Protein AF-A0A9E4BMB4-F1 (afdb_monomer_lite)

Structure (mmCIF, N/CA/C/O backbone):
data_AF-A0A9E4BMB4-F1
#
_entry.id   AF-A0A9E4BMB4-F1
#
loop_
_atom_site.group_PDB
_atom_site.id
_atom_site.type_symbol
_atom_site.label_atom_id
_atom_site.label_alt_id
_atom_site.label_comp_id
_atom_site.label_asym_id
_atom_site.label_entity_id
_atom_site.label_seq_id
_atom_site.pdbx_PDB_ins_code
_atom_site.Cartn_x
_atom_site.Cartn_y
_atom_site.Cartn_z
_atom_site.occupancy
_atom_site.B_iso_or_equiv
_atom_site.auth_seq_id
_atom_site.auth_comp_id
_atom_site.auth_asym_id
_atom_site.auth_atom_id
_atom_site.pdbx_PDB_model_num
ATOM 1 N N . MET A 1 1 ? 4.927 13.471 -17.024 1.00 59.28 1 MET A N 1
ATOM 2 C CA . MET A 1 1 ? 5.596 12.206 -16.637 1.00 59.28 1 MET A CA 1
ATOM 3 C C . MET A 1 1 ? 6.888 12.093 -17.443 1.00 59.28 1 MET A C 1
ATOM 5 O O . MET A 1 1 ? 6.806 11.822 -18.632 1.00 59.28 1 MET A O 1
ATOM 9 N N . ARG A 1 2 ? 8.049 12.412 -16.851 1.00 78.50 2 ARG A N 1
ATOM 10 C CA . ARG A 1 2 ? 9.315 12.600 -17.594 1.00 78.50 2 ARG A CA 1
ATOM 11 C C . ARG A 1 2 ? 9.930 11.274 -18.054 1.00 78.50 2 ARG A C 1
ATOM 13 O O . ARG A 1 2 ? 10.147 11.082 -19.239 1.00 78.50 2 ARG A O 1
ATOM 20 N N . GLU A 1 3 ? 10.082 10.335 -17.124 1.00 82.44 3 GLU A N 1
ATOM 21 C CA . GLU A 1 3 ? 10.809 9.078 -17.364 1.00 82.44 3 GLU A CA 1
ATOM 22 C C . GLU A 1 3 ? 9.903 7.883 -17.712 1.00 82.44 3 GLU A C 1
ATOM 24 O O . GLU A 1 3 ? 10.398 6.794 -17.959 1.00 82.44 3 GLU A O 1
ATOM 29 N N . LYS A 1 4 ? 8.568 8.043 -17.685 1.00 81.44 4 LYS A N 1
ATOM 30 C CA . LYS A 1 4 ? 7.561 7.007 -18.035 1.00 81.44 4 LYS A CA 1
ATOM 31 C C . LYS A 1 4 ? 7.808 5.601 -17.434 1.00 81.44 4 LYS A C 1
ATOM 33 O O . LYS A 1 4 ? 7.435 4.602 -18.037 1.00 81.44 4 LYS A O 1
ATOM 38 N N . CYS A 1 5 ? 8.411 5.515 -16.242 1.00 82.88 5 CYS A N 1
ATOM 39 C CA . CYS A 1 5 ? 8.858 4.252 -15.625 1.00 82.88 5 CYS A CA 1
ATOM 40 C C . CYS A 1 5 ? 9.831 3.423 -16.489 1.00 82.88 5 CYS A C 1
ATOM 42 O O . CYS A 1 5 ? 9.908 2.214 -16.303 1.00 82.88 5 CYS A O 1
ATOM 44 N N . VAL A 1 6 ? 10.583 4.047 -17.400 1.00 86.75 6 VAL A N 1
ATOM 45 C CA . VAL A 1 6 ? 11.640 3.395 -18.188 1.00 86.75 6 VAL A CA 1
ATOM 46 C C . VAL A 1 6 ? 12.819 2.952 -17.308 1.00 86.75 6 VAL A C 1
ATOM 48 O O . VAL A 1 6 ? 13.219 1.795 -17.436 1.00 86.75 6 VAL A O 1
ATOM 51 N N . PRO A 1 7 ? 13.348 3.774 -16.375 1.00 90.88 7 PRO A N 1
ATOM 52 C CA . PRO A 1 7 ? 14.442 3.346 -15.508 1.00 90.88 7 PRO A CA 1
ATOM 53 C C . PRO A 1 7 ? 14.064 2.146 -14.641 1.00 90.88 7 PRO A C 1
ATOM 55 O O . PRO A 1 7 ? 12.900 1.984 -14.256 1.00 90.88 7 PRO A O 1
ATOM 58 N N . ARG A 1 8 ? 15.060 1.323 -14.305 1.00 93.06 8 ARG A N 1
ATOM 59 C CA . ARG A 1 8 ? 14.879 0.174 -13.417 1.00 93.06 8 ARG A CA 1
ATOM 60 C C . ARG A 1 8 ? 14.585 0.632 -11.989 1.00 93.06 8 ARG A C 1
ATOM 62 O O . ARG A 1 8 ? 15.361 1.393 -11.415 1.00 93.06 8 ARG A O 1
ATOM 69 N N . ALA A 1 9 ? 13.502 0.130 -11.403 1.00 92.50 9 ALA A N 1
ATOM 70 C CA . ALA A 1 9 ? 13.203 0.328 -9.992 1.00 92.50 9 ALA A CA 1
ATOM 71 C C . ALA A 1 9 ? 14.051 -0.622 -9.131 1.00 92.50 9 ALA A C 1
ATOM 73 O O . ALA A 1 9 ? 14.041 -1.834 -9.334 1.00 92.50 9 ALA A O 1
ATOM 74 N N . THR A 1 10 ? 14.777 -0.069 -8.160 1.00 93.38 10 THR A N 1
ATOM 75 C CA . THR A 1 10 ? 15.569 -0.841 -7.183 1.00 93.38 10 THR A CA 1
ATOM 76 C C . THR A 1 10 ? 14.976 -0.808 -5.776 1.00 93.38 10 THR A C 1
ATOM 78 O O . THR A 1 10 ? 15.350 -1.619 -4.936 1.00 93.38 10 THR A O 1
ATOM 81 N N . GLY A 1 11 ? 14.046 0.109 -5.515 1.00 92.62 11 GLY A N 1
ATOM 82 C CA . GLY A 1 11 ? 13.375 0.254 -4.231 1.00 92.62 11 GLY A CA 1
ATOM 83 C C . GLY A 1 11 ? 12.577 1.551 -4.151 1.00 92.62 11 GLY A C 1
ATOM 84 O O . GLY A 1 11 ? 12.589 2.367 -5.075 1.00 92.62 11 GLY A O 1
ATOM 85 N N . PHE A 1 12 ? 11.889 1.736 -3.025 1.00 93.44 12 PHE A N 1
ATOM 86 C CA . PHE A 1 12 ? 11.051 2.901 -2.751 1.00 93.44 12 PHE A CA 1
ATOM 87 C C . PHE A 1 12 ? 11.395 3.483 -1.381 1.00 93.44 12 PHE A C 1
ATOM 89 O O . PHE A 1 12 ? 11.611 2.747 -0.419 1.00 93.44 12 PHE A O 1
ATOM 96 N N . ARG A 1 13 ? 11.427 4.814 -1.296 1.00 95.38 13 ARG A N 1
ATOM 97 C CA . ARG A 1 13 ? 11.589 5.570 -0.052 1.00 95.38 13 ARG A CA 1
ATOM 98 C C . ARG A 1 13 ? 10.491 6.624 0.015 1.00 95.38 13 ARG A C 1
ATOM 100 O O . ARG A 1 13 ? 10.305 7.370 -0.944 1.00 95.38 13 ARG A O 1
ATOM 107 N N . PHE A 1 14 ? 9.778 6.678 1.135 1.00 96.31 14 PHE A N 1
ATOM 108 C CA . PHE A 1 14 ? 8.678 7.620 1.347 1.00 96.31 14 PHE A CA 1
ATOM 109 C C . PHE A 1 14 ? 9.119 8.723 2.309 1.00 96.31 14 PHE A C 1
ATOM 111 O O . PHE A 1 14 ? 9.012 8.599 3.531 1.00 96.31 14 PHE A O 1
ATOM 118 N N . ASP A 1 15 ? 9.663 9.799 1.747 1.00 97.06 15 ASP A N 1
ATOM 119 C CA . ASP A 1 15 ? 10.194 10.909 2.533 1.00 97.06 15 ASP A CA 1
ATOM 120 C C . ASP A 1 15 ? 9.090 11.581 3.357 1.00 97.06 15 ASP A C 1
ATOM 122 O O . ASP A 1 15 ? 8.040 11.964 2.849 1.00 97.06 15 ASP A O 1
ATOM 126 N N . GLY A 1 16 ? 9.332 11.711 4.663 1.00 97.00 16 GLY A N 1
ATOM 127 C CA . GLY A 1 16 ? 8.382 12.305 5.602 1.00 97.00 16 GLY A CA 1
ATOM 128 C C . GLY A 1 16 ? 7.312 11.355 6.145 1.00 97.00 16 GLY A C 1
ATOM 129 O O . GLY A 1 16 ? 6.666 11.727 7.118 1.00 97.00 16 GLY A O 1
ATOM 130 N N . ALA A 1 17 ? 7.172 10.128 5.628 1.00 96.56 17 ALA A N 1
ATOM 131 C CA . ALA A 1 17 ? 6.140 9.189 6.085 1.00 96.56 17 ALA A CA 1
ATOM 132 C C . ALA A 1 17 ? 6.237 8.871 7.591 1.00 96.56 17 ALA A C 1
ATOM 134 O O . ALA A 1 17 ? 5.228 8.867 8.292 1.00 96.56 17 ALA A O 1
ATOM 135 N N . ALA A 1 18 ? 7.459 8.739 8.116 1.00 94.31 18 ALA A N 1
ATOM 136 C CA . ALA A 1 18 ? 7.712 8.524 9.545 1.00 94.31 18 ALA A CA 1
ATOM 137 C C . ALA A 1 18 ? 7.338 9.722 10.445 1.00 94.31 18 ALA A C 1
ATOM 139 O O . ALA A 1 18 ? 7.198 9.557 11.651 1.00 94.31 18 ALA A O 1
ATOM 140 N N . ARG A 1 19 ? 7.202 10.930 9.878 1.00 96.62 19 ARG A N 1
ATOM 141 C CA . ARG A 1 19 ? 6.793 12.156 10.593 1.00 96.62 19 ARG A CA 1
ATOM 142 C C . ARG A 1 19 ? 5.328 12.519 10.344 1.00 96.62 19 ARG A C 1
ATOM 144 O O . ARG A 1 19 ? 4.780 13.357 11.052 1.00 96.62 19 ARG A O 1
ATOM 151 N N . ALA A 1 20 ? 4.719 11.933 9.317 1.00 96.31 20 ALA A N 1
ATOM 152 C CA . ALA A 1 20 ? 3.319 12.130 8.994 1.00 96.31 20 ALA A CA 1
ATOM 153 C C . ALA A 1 20 ? 2.429 11.383 9.993 1.00 96.31 20 ALA A C 1
ATOM 155 O O . ALA A 1 20 ? 2.822 10.364 10.559 1.00 96.31 20 ALA A O 1
ATOM 156 N N . GLN A 1 21 ? 1.207 11.877 10.165 1.00 93.31 21 GLN A N 1
ATOM 157 C CA . GLN A 1 21 ? 0.174 11.221 10.959 1.00 93.31 21 GLN A CA 1
ATOM 158 C C . GLN A 1 21 ? -1.035 10.923 10.069 1.00 93.31 21 GLN A C 1
ATOM 160 O O . GLN A 1 21 ? -1.319 11.707 9.156 1.00 93.31 21 GLN A O 1
ATOM 165 N N . PRO A 1 22 ? -1.770 9.821 10.305 1.00 91.56 22 PRO A N 1
ATOM 166 C CA . PRO A 1 22 ? -3.009 9.576 9.584 1.00 91.56 22 PRO A CA 1
ATOM 167 C C . PRO A 1 22 ? -4.009 10.700 9.865 1.00 91.56 22 PRO A C 1
ATOM 169 O O . PRO A 1 22 ? -4.144 11.124 11.016 1.00 91.56 22 PRO A O 1
ATOM 172 N N . SER A 1 23 ? -4.728 11.149 8.832 1.00 90.81 23 SER A N 1
ATOM 173 C CA . SER A 1 23 ? -5.748 12.189 8.997 1.00 90.81 23 SER A CA 1
ATOM 174 C C . SER A 1 23 ? -6.786 11.763 10.047 1.00 90.81 23 SER A C 1
ATOM 176 O O . SER A 1 23 ? -7.279 10.631 9.975 1.00 90.81 23 SER A O 1
ATOM 178 N N . PRO A 1 24 ? -7.173 12.651 10.985 1.00 87.94 24 PRO A N 1
ATOM 179 C CA . PRO A 1 24 ? -8.255 12.387 11.935 1.00 87.94 24 PRO A CA 1
ATOM 180 C C . PRO A 1 24 ? -9.576 11.999 11.255 1.00 87.94 24 PRO A C 1
ATOM 182 O O . PRO A 1 24 ? -10.376 11.268 11.829 1.00 87.94 24 PRO A O 1
ATOM 185 N N . GLN A 1 25 ? -9.786 12.445 10.012 1.00 88.94 25 GLN A N 1
ATOM 186 C CA . GLN A 1 25 ? -11.002 12.193 9.237 1.00 88.94 25 GLN A CA 1
ATOM 187 C C . GLN A 1 25 ? -11.124 10.751 8.728 1.00 88.94 25 GLN A C 1
ATOM 189 O O . GLN A 1 25 ? -12.205 10.368 8.300 1.00 88.94 25 GLN A O 1
ATOM 194 N N . ILE A 1 26 ? -10.045 9.953 8.753 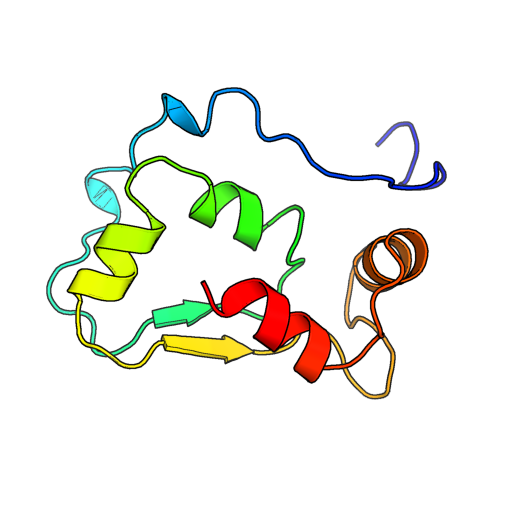1.00 86.44 26 ILE A N 1
ATOM 195 C CA . ILE A 1 26 ? -10.079 8.560 8.271 1.00 86.44 26 ILE A CA 1
ATOM 196 C C . ILE A 1 26 ? -11.046 7.705 9.099 1.00 86.44 26 ILE A C 1
ATOM 198 O O . ILE A 1 26 ? -11.585 6.750 8.558 1.00 86.44 26 ILE A O 1
ATOM 202 N N . GLY A 1 27 ? -11.286 8.059 10.369 1.00 80.44 27 GLY A N 1
ATOM 203 C CA . GLY A 1 27 ? -12.323 7.432 11.191 1.00 80.44 27 GLY A CA 1
ATOM 204 C C . GLY A 1 27 ? -12.175 5.912 11.283 1.00 80.44 27 GLY A C 1
ATOM 205 O O . GLY A 1 27 ? -12.900 5.172 10.639 1.00 80.44 27 GLY A O 1
ATOM 206 N N . PHE A 1 28 ? -11.244 5.431 12.108 1.00 80.19 28 PHE A N 1
ATOM 207 C CA . PHE A 1 28 ? -11.019 3.989 12.292 1.00 80.19 28 PHE A CA 1
ATOM 208 C C . PHE A 1 28 ? -12.119 3.288 13.117 1.00 80.19 28 PHE A C 1
ATOM 210 O O . PHE A 1 28 ? -12.120 2.070 13.227 1.00 80.19 28 PHE A O 1
ATOM 217 N N . ALA A 1 29 ? -13.053 4.022 13.721 1.00 78.81 29 ALA A N 1
ATOM 218 C CA . ALA A 1 29 ? -14.118 3.420 14.517 1.00 78.81 29 ALA A CA 1
ATOM 219 C C . ALA A 1 29 ? -15.229 2.832 13.624 1.00 78.81 29 ALA A C 1
ATOM 221 O O . ALA A 1 29 ? -15.610 3.450 12.634 1.00 78.81 29 ALA A O 1
ATOM 222 N N . ALA A 1 30 ? -15.791 1.688 14.032 1.00 81.12 30 ALA A N 1
ATOM 223 C CA . ALA A 1 30 ? -17.012 1.094 13.469 1.00 81.12 30 ALA A CA 1
ATOM 224 C C . ALA A 1 30 ? -16.937 0.586 12.011 1.00 81.12 30 ALA A C 1
ATOM 226 O O . ALA A 1 30 ? -17.943 0.597 11.306 1.00 81.12 30 ALA A O 1
ATOM 227 N N . VAL A 1 31 ? -15.772 0.114 11.558 1.00 92.06 31 VAL A N 1
ATOM 228 C CA . VAL A 1 31 ? -15.664 -0.626 10.287 1.00 92.06 31 VAL A CA 1
ATOM 229 C C . VAL A 1 31 ? -15.810 -2.127 10.521 1.00 92.06 31 VAL A C 1
ATOM 231 O O . VAL A 1 31 ? -15.313 -2.628 11.521 1.00 92.06 31 VAL A O 1
ATOM 234 N N . ASP A 1 32 ? -16.432 -2.848 9.586 1.00 94.75 32 ASP A N 1
ATOM 235 C CA . ASP A 1 32 ? -16.566 -4.315 9.655 1.00 94.75 32 ASP A CA 1
ATOM 236 C C . ASP A 1 32 ? -15.381 -5.061 9.024 1.00 94.75 32 ASP A C 1
ATOM 238 O O . ASP A 1 32 ? -15.171 -6.243 9.287 1.00 94.75 32 ASP A O 1
ATOM 242 N N . ALA A 1 33 ? -14.620 -4.394 8.152 1.00 95.25 33 ALA A N 1
ATOM 243 C CA . ALA A 1 33 ? -13.459 -4.953 7.468 1.00 95.25 33 ALA A CA 1
ATOM 244 C C . ALA A 1 33 ? -12.564 -3.847 6.890 1.00 95.25 33 ALA A C 1
ATOM 246 O O . ALA A 1 33 ? -13.009 -2.730 6.623 1.00 95.25 33 ALA A O 1
ATOM 247 N N . VAL A 1 34 ? -11.306 -4.193 6.613 1.00 94.44 34 VAL A N 1
ATOM 248 C CA . VAL A 1 34 ? -10.370 -3.373 5.835 1.00 94.44 34 VAL A CA 1
ATOM 249 C C . VAL A 1 34 ? -10.074 -4.072 4.519 1.00 94.44 34 VAL A C 1
ATOM 251 O O . VAL A 1 34 ? -9.695 -5.240 4.504 1.00 94.44 34 VAL A O 1
ATOM 254 N N . VAL A 1 35 ? -10.200 -3.349 3.405 1.00 95.31 35 VAL A N 1
ATOM 255 C CA . VAL A 1 35 ? -9.920 -3.892 2.072 1.00 95.31 35 VAL A CA 1
ATOM 256 C C . VAL A 1 35 ? -8.776 -3.127 1.417 1.00 95.31 35 VAL A C 1
ATOM 258 O O . VAL A 1 35 ? -8.903 -1.947 1.091 1.00 95.31 35 VAL A O 1
ATOM 261 N N . PHE A 1 36 ? -7.662 -3.810 1.160 1.00 95.19 36 PHE A N 1
ATOM 262 C CA . PHE A 1 36 ? -6.635 -3.313 0.252 1.00 95.19 36 PHE A CA 1
ATOM 263 C C . PHE A 1 36 ? -7.080 -3.592 -1.183 1.00 95.19 36 PHE A C 1
ATOM 265 O O . PHE A 1 36 ? -7.042 -4.724 -1.668 1.00 95.19 36 PHE A O 1
ATOM 272 N N . TRP A 1 37 ? -7.550 -2.532 -1.840 1.00 93.38 37 TRP A N 1
ATOM 273 C CA . TRP A 1 37 ? -7.999 -2.545 -3.233 1.00 93.38 37 TRP A CA 1
ATOM 274 C C . TRP A 1 37 ? -6.867 -2.996 -4.182 1.00 93.38 37 TRP A C 1
ATOM 276 O O . TRP A 1 37 ? -5.705 -2.734 -3.853 1.00 93.38 37 TRP A O 1
ATOM 286 N N . PRO A 1 38 ? -7.146 -3.608 -5.361 1.00 92.88 38 PRO A N 1
ATOM 287 C CA . PRO A 1 38 ? -6.124 -4.069 -6.308 1.00 92.88 38 PRO A CA 1
ATOM 288 C C . PRO A 1 38 ? -5.450 -2.897 -7.033 1.00 92.88 38 PRO A C 1
ATOM 290 O O . PRO A 1 38 ? -5.608 -2.674 -8.233 1.00 92.88 38 PRO A O 1
ATOM 293 N N . SER A 1 39 ? -4.693 -2.125 -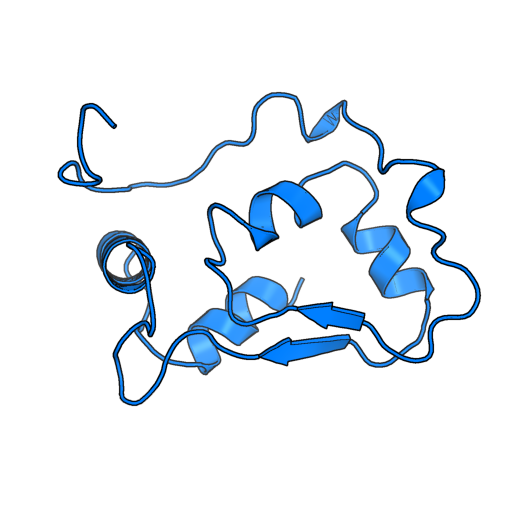6.264 1.00 92.56 39 SER A N 1
ATOM 294 C CA . SER A 1 39 ? -3.897 -0.983 -6.683 1.00 92.56 39 SER A CA 1
ATOM 295 C C . SER A 1 39 ? -2.414 -1.351 -6.704 1.00 92.56 39 SER A C 1
ATOM 297 O O . SER A 1 39 ? -2.024 -2.465 -6.355 1.00 92.56 39 SER A O 1
ATOM 299 N N . ASN A 1 40 ? -1.559 -0.418 -7.122 1.00 93.56 40 ASN A N 1
ATOM 300 C CA . ASN A 1 40 ? -0.123 -0.656 -7.126 1.00 93.56 40 ASN A CA 1
ATOM 301 C C . ASN A 1 40 ? 0.395 -0.770 -5.676 1.00 93.56 40 ASN A C 1
ATOM 303 O O . ASN A 1 40 ? 0.281 0.203 -4.921 1.00 93.56 40 ASN A O 1
ATOM 307 N N . PRO A 1 41 ? 1.015 -1.902 -5.289 1.00 93.94 41 PRO A N 1
ATOM 308 C CA . PRO A 1 41 ? 1.517 -2.077 -3.935 1.00 93.94 41 PRO A CA 1
ATOM 309 C C . PRO A 1 41 ? 2.515 -0.993 -3.540 1.00 93.94 41 PRO A C 1
ATOM 311 O O . PRO A 1 41 ? 2.378 -0.420 -2.472 1.00 93.94 41 PRO A O 1
ATOM 314 N N . PHE A 1 42 ? 3.440 -0.622 -4.424 1.00 94.06 42 PHE A N 1
ATOM 315 C CA . PHE A 1 42 ? 4.595 0.206 -4.072 1.00 94.06 42 PHE A CA 1
ATOM 316 C C . PHE A 1 42 ? 4.330 1.706 -4.072 1.00 94.06 42 PHE A C 1
ATOM 318 O O . PHE A 1 42 ? 4.930 2.438 -3.296 1.00 94.06 42 PHE A O 1
ATOM 325 N N . VAL A 1 43 ? 3.471 2.190 -4.969 1.00 93.31 43 VAL A N 1
ATOM 326 C CA . VAL A 1 43 ? 3.249 3.641 -5.140 1.00 93.31 43 VAL A CA 1
ATOM 327 C C . VAL A 1 43 ? 1.849 4.090 -4.746 1.00 93.31 43 VAL A C 1
ATOM 329 O O . VAL A 1 43 ? 1.546 5.275 -4.844 1.00 93.31 43 VAL A O 1
ATOM 332 N N . SER A 1 44 ? 0.989 3.170 -4.306 1.00 94.12 44 SER A N 1
ATOM 333 C CA . SER A 1 44 ? -0.363 3.506 -3.851 1.00 94.12 44 SER A CA 1
ATOM 334 C C . SER A 1 44 ? -0.638 3.000 -2.442 1.00 94.12 44 SER A C 1
ATOM 336 O O . SER A 1 44 ? -1.009 3.798 -1.591 1.00 94.12 44 SER A O 1
ATOM 338 N N . ILE A 1 45 ? -0.413 1.713 -2.167 1.00 95.25 45 ILE A N 1
ATOM 339 C CA . ILE A 1 45 ? -0.734 1.132 -0.852 1.00 95.25 45 ILE A CA 1
ATOM 340 C C . ILE A 1 45 ? 0.403 1.337 0.158 1.00 95.25 45 ILE A C 1
ATOM 342 O O . ILE A 1 45 ? 0.175 1.857 1.247 1.00 95.25 45 ILE A O 1
ATOM 346 N N . ASP A 1 46 ? 1.640 1.009 -0.212 1.00 95.25 46 ASP A N 1
ATOM 347 C CA . ASP A 1 46 ? 2.816 1.148 0.651 1.00 95.25 46 ASP A CA 1
ATOM 348 C C . ASP A 1 46 ? 3.021 2.578 1.182 1.00 95.25 46 ASP A C 1
ATOM 350 O O . ASP A 1 46 ? 3.320 2.699 2.370 1.00 95.25 46 ASP A O 1
ATOM 354 N N . PRO A 1 47 ? 2.825 3.669 0.406 1.00 95.88 47 PRO A N 1
ATOM 355 C CA . PRO A 1 47 ? 2.897 5.023 0.951 1.00 95.88 47 PRO A CA 1
ATOM 356 C C . PRO A 1 47 ? 1.910 5.262 2.100 1.00 95.88 47 PRO A C 1
ATOM 358 O O . PRO A 1 47 ? 2.281 5.877 3.095 1.00 95.88 47 PRO A O 1
ATOM 361 N N . ILE A 1 48 ? 0.677 4.746 1.990 1.00 95.25 48 ILE A N 1
ATOM 362 C CA . ILE A 1 48 ? -0.354 4.861 3.033 1.00 95.25 48 ILE A CA 1
ATOM 363 C C . ILE A 1 48 ? 0.089 4.082 4.273 1.00 95.25 48 ILE A C 1
ATOM 365 O O . ILE A 1 48 ? 0.098 4.622 5.377 1.00 95.25 48 ILE A O 1
ATOM 369 N N . LEU A 1 49 ? 0.517 2.830 4.089 1.00 95.06 49 LEU A N 1
ATOM 370 C CA . LEU A 1 49 ? 0.967 1.961 5.179 1.00 95.06 49 LEU A CA 1
ATOM 371 C C . LEU A 1 49 ? 2.280 2.426 5.829 1.00 95.06 49 LEU A C 1
ATOM 373 O O . LEU A 1 49 ? 2.572 2.038 6.958 1.00 95.06 49 LEU A O 1
ATOM 377 N N . SER A 1 50 ? 3.071 3.244 5.135 1.00 95.81 50 SER A N 1
ATOM 378 C CA . SER A 1 50 ? 4.331 3.794 5.647 1.00 95.81 50 SER A CA 1
ATOM 379 C C . SER A 1 50 ? 4.131 4.992 6.576 1.00 95.81 50 SER A C 1
ATOM 381 O O . SER A 1 50 ? 5.084 5.403 7.238 1.00 95.81 50 SER A O 1
ATOM 383 N N . VAL A 1 51 ? 2.921 5.561 6.639 1.00 96.12 51 VAL A N 1
ATOM 384 C CA . VAL A 1 51 ? 2.588 6.620 7.599 1.00 96.12 51 VAL A CA 1
ATOM 385 C C . VAL A 1 51 ? 2.675 6.067 9.020 1.00 96.12 51 VAL A C 1
ATOM 387 O O . VAL A 1 51 ? 2.123 5.004 9.322 1.00 96.12 51 VAL A O 1
ATOM 390 N N . ALA A 1 52 ? 3.353 6.800 9.905 1.00 95.25 52 ALA A N 1
ATOM 391 C CA . ALA A 1 52 ? 3.556 6.379 11.287 1.00 95.25 52 ALA A CA 1
ATOM 392 C C . ALA A 1 52 ? 2.224 6.035 11.982 1.00 95.25 52 ALA A C 1
ATOM 394 O O . ALA A 1 52 ? 1.253 6.791 11.933 1.00 95.25 52 ALA A O 1
ATOM 395 N N . GLY A 1 53 ? 2.168 4.857 12.609 1.00 92.94 53 GLY A N 1
ATOM 396 C CA . GLY A 1 53 ? 0.981 4.359 13.312 1.00 92.94 53 GLY A CA 1
ATOM 397 C C . GLY A 1 53 ? -0.137 3.793 12.424 1.00 92.94 53 GLY A C 1
ATOM 398 O O . GLY A 1 53 ? -1.052 3.178 12.961 1.00 92.94 53 GLY A O 1
ATOM 399 N N . MET A 1 54 ? -0.078 3.916 11.089 1.00 94.69 54 MET A N 1
ATOM 400 C CA . MET A 1 54 ? -1.142 3.423 10.196 1.00 94.69 54 MET A CA 1
ATOM 401 C C . MET A 1 54 ? -1.348 1.907 10.312 1.00 94.69 54 MET A C 1
ATOM 403 O O . MET A 1 54 ? -2.454 1.448 10.593 1.00 94.69 54 MET A O 1
ATOM 407 N N . LYS A 1 55 ? -0.275 1.122 10.141 1.00 94.00 55 LYS A N 1
ATOM 408 C CA . LYS A 1 55 ? -0.340 -0.345 10.257 1.00 94.00 55 LYS A CA 1
ATOM 409 C C . LYS A 1 55 ? -0.834 -0.790 11.631 1.00 94.00 55 LYS A C 1
ATOM 411 O O . LYS A 1 55 ? -1.638 -1.706 11.721 1.00 94.00 55 LYS A O 1
ATOM 416 N N . GLN A 1 56 ? -0.363 -0.134 12.691 1.00 92.38 56 GLN A N 1
ATOM 417 C CA . GLN A 1 56 ? -0.782 -0.441 14.056 1.00 92.38 56 GLN A CA 1
ATOM 418 C C . GLN A 1 56 ? -2.287 -0.216 14.236 1.00 92.38 56 GLN A C 1
ATOM 420 O O . GLN A 1 56 ? -2.968 -1.138 14.667 1.00 92.38 56 GLN A O 1
ATOM 425 N N . ARG A 1 57 ? -2.813 0.938 13.804 1.00 92.25 57 ARG A N 1
ATOM 426 C CA . ARG A 1 57 ? -4.253 1.230 13.867 1.00 92.25 57 ARG A CA 1
ATOM 427 C C . ARG A 1 57 ? -5.087 0.190 13.130 1.00 92.25 57 ARG A C 1
ATOM 429 O O . ARG A 1 57 ? -6.083 -0.257 13.674 1.00 92.25 57 ARG A O 1
ATOM 436 N N . ILE A 1 58 ? -4.670 -0.225 11.929 1.00 93.19 58 ILE A N 1
ATOM 437 C CA . ILE A 1 58 ? -5.370 -1.272 11.163 1.00 93.19 58 ILE A CA 1
ATOM 438 C C . ILE A 1 58 ? -5.407 -2.595 11.941 1.00 93.19 58 ILE A C 1
ATOM 440 O O . ILE A 1 58 ? -6.449 -3.242 11.977 1.00 93.19 58 ILE A O 1
ATOM 444 N N . ARG A 1 59 ? -4.300 -2.992 12.585 1.00 92.31 59 ARG A N 1
ATOM 445 C CA . ARG A 1 59 ? -4.254 -4.220 13.400 1.00 92.31 59 ARG A CA 1
ATOM 446 C C . ARG A 1 59 ? -5.125 -4.118 14.657 1.00 92.31 59 ARG A C 1
ATOM 448 O O . ARG A 1 59 ? -5.770 -5.094 15.021 1.00 92.31 59 ARG A O 1
ATOM 455 N N . GLU A 1 60 ? -5.167 -2.948 15.292 1.00 92.94 60 GLU A N 1
ATOM 456 C CA . GLU A 1 60 ? -5.965 -2.683 16.499 1.00 92.94 60 GLU A CA 1
ATOM 457 C C . GLU A 1 60 ? -7.481 -2.712 16.250 1.00 92.94 60 GLU A C 1
ATOM 459 O O . GLU A 1 60 ? -8.239 -2.883 17.200 1.00 92.94 60 GLU A O 1
ATOM 464 N N . LEU A 1 61 ? -7.933 -2.611 14.993 1.00 93.25 61 LEU A N 1
ATOM 465 C CA . LEU A 1 61 ? -9.352 -2.749 14.648 1.00 93.25 61 LEU A CA 1
ATOM 466 C C . LEU A 1 61 ? -9.929 -4.120 15.014 1.00 93.25 61 LEU A C 1
ATOM 468 O O . LEU A 1 61 ? -11.126 -4.226 15.259 1.00 93.25 61 LEU A O 1
ATOM 472 N N . GLY A 1 62 ? -9.110 -5.179 14.993 1.00 93.06 62 GLY A N 1
ATOM 473 C CA . GLY A 1 62 ? -9.574 -6.547 15.246 1.00 93.06 62 GLY A CA 1
ATOM 474 C C . GLY A 1 62 ? -10.553 -7.094 14.197 1.00 93.06 62 GLY A C 1
ATOM 475 O O . GLY A 1 62 ? -11.201 -8.108 14.444 1.00 93.06 62 GLY A O 1
ATOM 476 N N . VAL A 1 63 ? -10.661 -6.447 13.033 1.00 94.81 63 VAL A N 1
ATOM 477 C CA . VAL A 1 63 ? -11.565 -6.841 11.942 1.00 94.81 63 VAL A CA 1
ATOM 478 C C . VAL A 1 63 ? -10.819 -7.530 10.799 1.00 94.81 63 VAL A C 1
ATOM 480 O O . VAL A 1 63 ? -9.604 -7.352 10.665 1.00 94.81 63 VAL A O 1
ATOM 483 N N . PRO A 1 64 ? -11.510 -8.299 9.938 1.00 95.81 64 PRO A N 1
ATOM 484 C CA . PRO A 1 64 ? -10.893 -8.908 8.768 1.00 95.81 64 PRO A CA 1
ATOM 485 C C . PRO A 1 64 ? -10.168 -7.888 7.880 1.00 95.81 64 PRO A C 1
ATOM 487 O O . PRO A 1 64 ? -10.740 -6.876 7.471 1.00 95.81 64 PRO A O 1
ATOM 490 N N . VAL A 1 65 ? -8.916 -8.195 7.533 1.00 95.12 65 VAL A N 1
ATOM 491 C CA . VAL A 1 65 ? -8.124 -7.444 6.551 1.00 95.12 65 VAL A CA 1
ATOM 492 C C . VAL A 1 65 ? -7.992 -8.291 5.293 1.00 95.12 65 VAL A C 1
ATOM 494 O O . VAL A 1 65 ? -7.403 -9.371 5.313 1.00 95.12 65 VAL A O 1
ATOM 497 N N . VAL A 1 66 ? -8.551 -7.806 4.189 1.00 95.81 66 VAL A N 1
ATOM 498 C CA . VAL A 1 66 ? -8.594 -8.511 2.906 1.00 95.81 66 VAL A CA 1
ATOM 499 C C . VAL A 1 66 ? -7.786 -7.734 1.880 1.00 95.81 66 VAL A C 1
ATOM 501 O O . VAL A 1 66 ? -7.998 -6.541 1.685 1.00 95.81 66 VAL A O 1
ATOM 504 N N . ALA A 1 67 ? -6.880 -8.408 1.177 1.00 94.81 67 ALA A N 1
ATOM 505 C CA . ALA A 1 67 ? -6.164 -7.826 0.050 1.00 94.81 67 ALA A CA 1
ATOM 506 C C . ALA A 1 67 ? -6.642 -8.440 -1.266 1.00 94.81 67 ALA A C 1
ATOM 508 O O . ALA A 1 67 ? -6.688 -9.661 -1.414 1.00 94.81 67 ALA A O 1
ATOM 509 N N . VAL A 1 68 ? -6.951 -7.590 -2.242 1.00 95.38 68 VAL A N 1
ATOM 510 C CA . VAL A 1 68 ? -7.274 -8.008 -3.606 1.00 95.38 68 VAL A C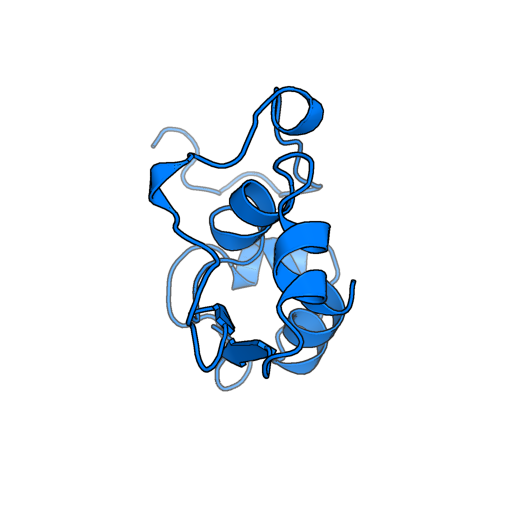A 1
ATOM 511 C C . VAL A 1 68 ? -6.031 -7.805 -4.462 1.00 95.38 68 VAL A C 1
ATOM 513 O O . VAL A 1 68 ? -5.501 -6.700 -4.557 1.00 95.38 68 VAL A O 1
ATOM 516 N N . SER A 1 69 ? -5.531 -8.873 -5.081 1.00 94.69 69 SER A N 1
ATOM 517 C CA . SER A 1 69 ? -4.312 -8.778 -5.887 1.00 94.69 69 SER A CA 1
ATOM 518 C C . SER A 1 69 ? -4.564 -8.006 -7.191 1.00 94.69 69 SER A C 1
ATOM 520 O O . SER A 1 69 ? -5.522 -8.319 -7.901 1.00 94.69 69 SER A O 1
ATOM 522 N N . PRO A 1 70 ? -3.687 -7.060 -7.582 1.00 93.62 70 PRO A N 1
ATOM 523 C CA . PRO A 1 70 ? -3.713 -6.449 -8.912 1.00 93.62 70 PRO A CA 1
ATOM 524 C C . PRO A 1 70 ? -3.157 -7.373 -10.010 1.00 93.62 70 PRO A C 1
ATOM 526 O O . PRO A 1 70 ? -3.084 -6.956 -11.169 1.00 93.62 70 PRO A O 1
ATOM 529 N N . ILE A 1 71 ? -2.710 -8.586 -9.658 1.00 95.00 71 ILE A N 1
ATOM 530 C CA . ILE A 1 71 ? -2.102 -9.550 -10.577 1.00 95.00 71 ILE A CA 1
ATOM 531 C C . ILE A 1 71 ? -3.100 -10.644 -10.960 1.00 95.00 71 ILE A C 1
ATOM 533 O O . ILE A 1 71 ? -3.594 -11.372 -10.100 1.00 95.00 71 ILE A O 1
ATOM 537 N N . VAL A 1 72 ? -3.328 -10.805 -12.264 1.00 92.81 72 VAL A N 1
ATOM 538 C CA . VAL A 1 72 ? -4.209 -11.815 -12.863 1.00 92.81 72 VAL A CA 1
ATOM 539 C C . VAL A 1 72 ? -3.444 -12.545 -13.966 1.00 92.81 72 VAL A C 1
ATOM 541 O O . VAL A 1 72 ? -2.912 -11.916 -14.879 1.00 92.81 72 VAL A O 1
ATOM 544 N N . GLY A 1 73 ? -3.350 -13.877 -13.881 1.00 89.06 73 GLY A N 1
ATOM 545 C CA . GLY A 1 73 ? -2.695 -14.700 -14.910 1.00 89.06 73 GLY A CA 1
ATOM 546 C C . GLY A 1 73 ? -1.233 -14.318 -15.192 1.00 89.06 73 GLY A C 1
ATOM 547 O O . GLY A 1 73 ? -0.812 -14.311 -16.347 1.00 89.06 73 GLY A O 1
ATOM 548 N N . GLY A 1 74 ? -0.480 -13.927 -14.157 1.00 87.81 74 GLY A N 1
ATOM 549 C CA . GLY A 1 74 ? 0.918 -13.501 -14.291 1.00 87.81 74 GLY A CA 1
ATOM 550 C C . GLY A 1 74 ? 1.118 -12.063 -14.779 1.00 87.81 74 GLY A C 1
ATOM 551 O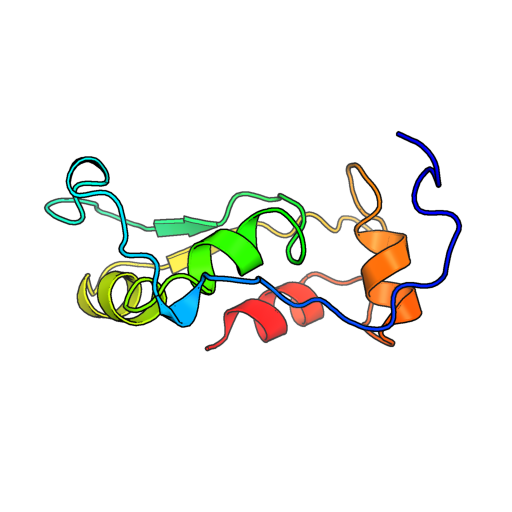 O . GLY A 1 74 ? 2.240 -11.681 -15.101 1.00 87.81 74 GLY A O 1
ATOM 552 N N . ARG A 1 75 ? 0.053 -11.254 -14.871 1.00 87.88 75 ARG A N 1
ATOM 553 C CA . ARG A 1 75 ? 0.098 -9.881 -15.402 1.00 87.88 75 ARG A CA 1
ATOM 554 C C . ARG A 1 75 ? -0.568 -8.902 -14.447 1.00 87.88 75 ARG A C 1
ATOM 556 O O . ARG A 1 75 ? -1.566 -9.235 -13.818 1.00 87.88 75 ARG A O 1
ATOM 563 N N . ALA A 1 76 ? -0.056 -7.677 -14.372 1.00 89.50 76 ALA A N 1
ATOM 564 C CA . ALA A 1 76 ? -0.756 -6.595 -13.684 1.00 89.50 76 ALA A CA 1
ATOM 565 C C . ALA A 1 76 ? -1.896 -6.052 -14.557 1.00 89.50 76 ALA A C 1
ATOM 567 O O . ALA A 1 76 ? -1.701 -5.850 -15.755 1.00 89.50 76 ALA A O 1
ATOM 568 N N . ILE A 1 77 ? -3.060 -5.775 -13.959 1.00 86.38 77 ILE A N 1
ATOM 569 C CA . ILE A 1 77 ? -4.224 -5.237 -14.688 1.00 86.38 77 ILE A CA 1
ATOM 570 C C . ILE A 1 77 ? -3.924 -3.838 -15.251 1.00 86.38 77 ILE A C 1
ATOM 572 O O . ILE A 1 77 ? -4.294 -3.528 -16.383 1.00 86.38 77 ILE A O 1
ATOM 576 N N . LYS A 1 78 ? -3.263 -2.973 -14.468 1.00 78.38 78 LYS A N 1
ATOM 577 C CA . LYS A 1 78 ? -2.922 -1.598 -14.861 1.00 78.38 78 LYS A CA 1
ATOM 578 C C . LYS A 1 78 ? -1.579 -1.156 -14.293 1.00 78.38 78 LYS A C 1
ATOM 580 O O . LYS A 1 78 ? -1.169 -1.568 -13.210 1.00 78.38 78 LYS A O 1
ATOM 585 N N . GLY A 1 79 ? -0.959 -0.214 -15.002 1.00 83.50 79 GLY A N 1
ATOM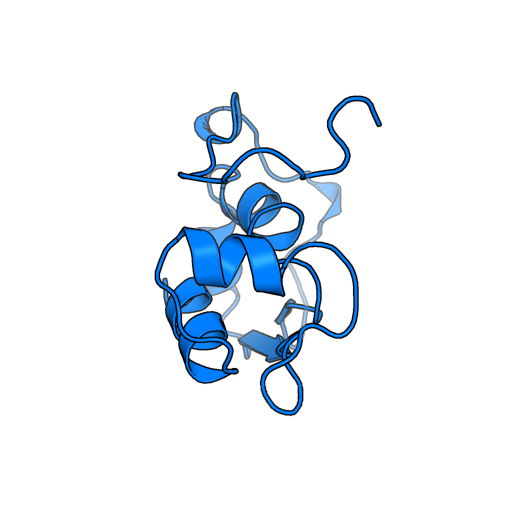 586 C CA . GLY A 1 79 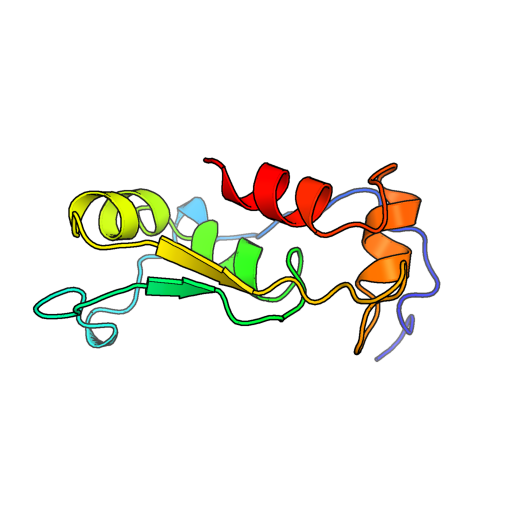? 0.203 0.525 -14.525 1.00 83.50 79 GLY A CA 1
ATOM 587 C C . GLY A 1 79 ? 1.494 -0.301 -14.456 1.00 83.50 79 GLY A C 1
ATOM 588 O O . GLY A 1 79 ? 1.563 -1.425 -14.950 1.00 83.50 79 GLY A O 1
ATOM 589 N N . PRO A 1 80 ? 2.550 0.263 -13.848 1.00 91.31 80 PRO A N 1
ATOM 590 C CA . PRO A 1 80 ? 3.893 -0.312 -13.877 1.00 91.31 80 PRO A CA 1
ATOM 591 C C . PRO A 1 80 ? 4.125 -1.415 -12.830 1.00 91.31 80 PRO A C 1
ATOM 593 O O . PRO A 1 80 ? 5.270 -1.802 -12.614 1.00 91.31 80 PRO A O 1
ATOM 596 N N . THR A 1 81 ? 3.083 -1.925 -12.161 1.00 91.81 81 THR A N 1
ATOM 597 C CA . THR A 1 81 ? 3.225 -2.890 -11.056 1.00 91.81 81 THR A CA 1
ATOM 598 C C . THR A 1 81 ? 4.006 -4.132 -11.466 1.00 91.81 81 THR A C 1
ATOM 600 O O . THR A 1 81 ? 4.936 -4.507 -10.761 1.00 91.81 81 THR A O 1
ATOM 603 N N . ALA A 1 82 ? 3.688 -4.728 -12.622 1.00 91.62 82 ALA A N 1
ATOM 604 C CA . ALA A 1 82 ? 4.388 -5.922 -13.094 1.00 91.62 82 ALA A CA 1
ATOM 605 C C . ALA A 1 82 ? 5.888 -5.661 -13.305 1.00 91.62 82 ALA A C 1
ATOM 607 O O . ALA A 1 82 ? 6.724 -6.408 -12.803 1.00 91.62 82 ALA A O 1
ATOM 608 N N . LYS A 1 83 ? 6.229 -4.546 -13.962 1.00 92.06 83 LYS A N 1
ATOM 609 C CA . LYS A 1 83 ? 7.621 -4.134 -14.165 1.00 92.06 83 LYS A CA 1
ATOM 610 C C . LYS A 1 83 ? 8.347 -3.956 -12.830 1.00 92.06 83 LYS A C 1
ATOM 612 O O . LYS A 1 83 ? 9.410 -4.528 -12.638 1.00 92.06 83 LYS A O 1
ATOM 617 N N . MET A 1 84 ? 7.759 -3.208 -11.896 1.00 93.75 84 MET A N 1
ATOM 618 C CA . MET A 1 84 ? 8.360 -2.950 -10.583 1.00 93.75 84 MET A CA 1
ATOM 619 C C . MET A 1 84 ? 8.595 -4.252 -9.804 1.00 93.75 84 MET A C 1
ATOM 621 O O . MET A 1 84 ? 9.686 -4.458 -9.283 1.00 93.75 84 MET A O 1
ATOM 625 N N . MET A 1 85 ? 7.605 -5.151 -9.766 1.00 93.69 85 MET A N 1
ATOM 626 C CA . MET A 1 85 ? 7.742 -6.458 -9.115 1.00 93.69 85 MET A CA 1
ATOM 627 C C . MET A 1 85 ? 8.887 -7.274 -9.730 1.00 93.69 85 MET A C 1
ATOM 629 O O . MET A 1 85 ? 9.748 -7.747 -8.995 1.00 93.69 85 MET A O 1
ATOM 633 N N . GLN A 1 86 ? 8.941 -7.389 -11.061 1.00 93.44 86 GLN A N 1
ATOM 634 C CA . GLN A 1 86 ? 10.007 -8.119 -11.758 1.00 93.44 86 GLN A CA 1
ATOM 635 C C . GLN A 1 86 ? 11.389 -7.519 -11.493 1.00 93.44 86 GLN A C 1
ATOM 637 O O . GLN A 1 86 ? 12.341 -8.241 -11.207 1.00 93.44 86 GLN A O 1
ATOM 642 N N . GLU A 1 87 ? 11.508 -6.195 -11.561 1.00 94.75 87 GLU A N 1
ATOM 643 C CA . GLU A 1 87 ? 12.781 -5.502 -11.364 1.00 94.75 87 GLU A CA 1
ATOM 644 C C . GLU A 1 87 ? 13.313 -5.632 -9.939 1.00 94.75 87 GLU A C 1
ATOM 646 O O . GLU A 1 87 ? 14.531 -5.659 -9.752 1.00 94.75 87 GLU A O 1
ATOM 651 N N . MET A 1 88 ? 12.418 -5.785 -8.963 1.00 92.56 88 MET A N 1
ATOM 652 C CA . MET A 1 88 ? 12.740 -6.081 -7.566 1.00 92.56 88 MET A CA 1
ATOM 653 C C . MET A 1 88 ? 12.833 -7.588 -7.265 1.00 92.56 88 MET A C 1
ATOM 655 O O . MET A 1 88 ? 12.926 -7.970 -6.102 1.00 92.56 88 MET A O 1
ATOM 659 N N . GLY A 1 89 ? 12.820 -8.454 -8.286 1.00 92.62 89 GLY A N 1
ATOM 660 C CA . GLY A 1 89 ? 12.995 -9.902 -8.128 1.00 92.62 89 GLY A CA 1
ATOM 661 C C . GLY A 1 89 ? 11.796 -10.628 -7.510 1.00 92.62 89 GLY A C 1
ATOM 662 O O . GLY A 1 89 ? 11.936 -11.746 -7.017 1.00 92.62 89 GLY A O 1
ATOM 663 N N . MET A 1 90 ? 10.614 -10.011 -7.515 1.00 94.00 90 MET A N 1
ATOM 664 C CA . MET A 1 90 ? 9.382 -10.606 -7.001 1.00 94.00 90 MET A CA 1
ATOM 665 C C . MET A 1 90 ? 8.684 -11.434 -8.080 1.00 94.00 90 MET A C 1
ATOM 667 O O . MET A 1 90 ? 8.718 -11.101 -9.268 1.00 94.00 90 MET A O 1
ATOM 671 N N . ARG A 1 91 ? 7.979 -12.492 -7.665 1.00 94.19 91 ARG A N 1
ATOM 672 C CA . ARG A 1 91 ? 7.125 -13.249 -8.585 1.00 94.19 91 ARG A CA 1
ATOM 673 C C . ARG A 1 91 ? 5.878 -12.441 -8.929 1.00 94.19 91 ARG A C 1
ATOM 675 O O . ARG A 1 91 ? 5.326 -11.738 -8.086 1.00 94.19 91 ARG A O 1
ATOM 682 N N . LEU A 1 92 ? 5.410 -12.565 -10.168 1.00 94.31 92 LEU A N 1
ATOM 683 C CA . LEU A 1 92 ? 4.162 -11.951 -10.626 1.00 94.31 92 LEU A CA 1
ATOM 684 C C . LEU A 1 92 ? 2.964 -12.835 -10.281 1.00 94.31 92 LEU A C 1
ATOM 686 O O . LEU A 1 92 ? 2.281 -13.349 -11.162 1.00 94.31 92 LEU A O 1
ATOM 690 N N . ASP A 1 93 ? 2.704 -13.009 -8.990 1.00 95.12 93 ASP A N 1
ATOM 691 C CA . ASP A 1 93 ? 1.569 -13.779 -8.495 1.00 95.12 93 ASP A CA 1
ATOM 692 C C . ASP A 1 93 ? 0.918 -13.114 -7.269 1.00 95.12 93 ASP A C 1
ATOM 694 O O . ASP A 1 93 ? 1.466 -12.198 -6.646 1.00 95.12 93 ASP A O 1
ATOM 698 N N . ALA A 1 94 ? -0.298 -13.555 -6.936 1.00 94.06 94 ALA A N 1
ATOM 699 C CA . ALA A 1 94 ? -1.030 -13.047 -5.778 1.00 94.06 94 ALA A CA 1
ATOM 700 C C . ALA A 1 94 ? -0.331 -13.381 -4.450 1.00 94.06 94 ALA A C 1
ATOM 702 O O . ALA A 1 94 ? -0.472 -12.638 -3.481 1.00 94.06 94 ALA A O 1
ATOM 703 N N . THR A 1 95 ? 0.460 -14.455 -4.401 1.00 94.12 95 THR A N 1
ATOM 704 C CA . THR A 1 95 ? 1.207 -14.853 -3.205 1.00 94.12 95 THR A CA 1
ATOM 705 C C . THR A 1 95 ? 2.291 -13.835 -2.862 1.00 94.12 95 THR A C 1
ATOM 707 O O . THR A 1 95 ? 2.425 -13.474 -1.697 1.00 94.12 95 THR A O 1
ATOM 710 N N . SER A 1 96 ? 3.034 -13.319 -3.843 1.00 94.50 96 SER A N 1
ATOM 711 C CA . SER A 1 96 ? 4.026 -12.260 -3.634 1.00 94.50 96 SER A CA 1
ATOM 712 C C . SER A 1 96 ? 3.387 -10.947 -3.179 1.00 94.50 96 SER A C 1
ATOM 714 O O . SER A 1 96 ? 3.962 -10.252 -2.343 1.00 94.50 96 SER A O 1
ATOM 716 N N . VAL A 1 97 ? 2.181 -10.628 -3.657 1.00 94.19 97 VAL A N 1
ATOM 717 C CA . VAL A 1 97 ? 1.410 -9.475 -3.157 1.00 94.19 97 VAL A CA 1
ATOM 718 C C . VAL A 1 97 ? 0.970 -9.702 -1.707 1.00 94.19 97 VAL A C 1
ATOM 720 O O . VAL A 1 97 ? 1.176 -8.837 -0.863 1.00 94.19 97 VAL A O 1
ATOM 723 N N . ALA A 1 98 ? 0.441 -10.882 -1.379 1.00 93.06 98 ALA A N 1
ATOM 724 C CA . ALA A 1 98 ? 0.045 -11.219 -0.012 1.00 93.06 98 ALA A CA 1
ATOM 725 C C . ALA A 1 98 ? 1.237 -11.199 0.963 1.00 93.06 98 ALA A C 1
ATOM 727 O O . ALA A 1 98 ? 1.122 -10.690 2.073 1.00 93.06 98 ALA A O 1
ATOM 728 N N . GLN A 1 99 ? 2.405 -11.695 0.540 1.00 93.25 99 GLN A N 1
ATOM 729 C CA . GLN A 1 99 ? 3.642 -11.623 1.324 1.00 93.25 99 GLN A CA 1
ATOM 730 C C . GLN A 1 99 ? 4.050 -10.179 1.628 1.00 93.25 99 GLN A C 1
ATOM 732 O O . GLN A 1 99 ? 4.516 -9.909 2.730 1.00 93.25 99 GLN A O 1
ATOM 737 N N . ARG A 1 100 ? 3.840 -9.246 0.690 1.00 92.12 100 ARG A N 1
ATOM 738 C CA . ARG A 1 100 ? 4.139 -7.821 0.888 1.00 92.12 100 ARG A CA 1
ATOM 739 C C . ARG A 1 100 ? 3.278 -7.184 1.983 1.00 92.12 100 ARG A C 1
ATOM 741 O O . ARG A 1 100 ? 3.774 -6.317 2.696 1.00 92.12 100 ARG A O 1
ATOM 748 N N . TYR A 1 101 ? 2.023 -7.615 2.116 1.00 92.31 101 TYR A N 1
ATOM 749 C CA . TYR A 1 101 ? 1.065 -7.098 3.104 1.00 92.31 101 TYR A CA 1
ATOM 750 C C . TYR A 1 101 ? 1.000 -7.906 4.403 1.00 92.31 101 TYR A C 1
ATOM 752 O O . TYR A 1 101 ? 0.149 -7.623 5.240 1.00 92.31 101 TYR A O 1
ATOM 760 N N . ARG A 1 102 ? 1.867 -8.910 4.572 1.00 87.94 102 ARG A N 1
ATOM 761 C CA . ARG A 1 102 ? 1.858 -9.801 5.739 1.00 87.94 102 ARG A CA 1
ATOM 762 C C . ARG A 1 102 ? 2.074 -9.060 7.062 1.00 87.94 102 ARG A C 1
ATOM 764 O O . ARG A 1 102 ? 1.507 -9.472 8.069 1.00 87.94 102 ARG A O 1
ATOM 771 N N . ASP A 1 103 ? 2.898 -8.014 7.034 1.00 76.25 103 ASP A N 1
ATOM 772 C CA . ASP A 1 103 ? 3.283 -7.229 8.210 1.00 76.25 103 ASP A CA 1
ATOM 773 C C . ASP A 1 103 ? 2.355 -6.034 8.405 1.00 76.25 103 ASP A C 1
ATOM 775 O O . ASP A 1 103 ? 1.682 -5.983 9.456 1.00 76.25 103 ASP A O 1
#

Secondary structure (DSSP, 8-state):
--STT-SPP-----TTTTT----GGG--TT-S-EEE-SS-IIIIIHHHHTSTTHHHHHHHT-S-EEE--SEETTEESSTTHHHHHHHTT--SSHHHHHHHT--

Foldseek 3Di:
DPCQPVDQDQADDQPCQAVAAPDPVVDLPDDQEAEAEQDQCHPPVVSQVSRPCNLVSRVVSVHYYYYDHCADPQDGPDDCNSRNCVSNVHGRDVVSVCVSVVD

Radius of gyration: 14.79 Å; chains: 1; bounding box: 33×28×35 Å

pLDDT: mean 91.59, std 5.63, range [59.28, 97.06]

Sequence (103 aa):
MREKCVPRATGFRFDGAARAQPSPQIGFAAVDAVVFWPSNPFVSIDPILSVAGMKQRIRELGVPVVAVSPIVGGRAIKGPTAKMMQEMGMRLDATSVAQRYRD